Protein AF-A0A7C7CGY4-F1 (afdb_monomer)

Mean predicted aligned error: 7.36 Å

pLDDT: mean 81.36, std 13.39, range [44.69, 95.31]

Sequence (45 aa):
MPVKRTSDPIGIFDSGIGGLTVANAINKAMPNEKLIYFGDTAHLP

Nearest PDB structures (foldseek):
  5yer-assembly1_A  TM=6.003E-01  e=3.969E+00  Salmonella enterica subsp. enterica serovar Typhimurium
  6ob8-assembly1_A  TM=4.112E-01  e=3.969E+00  [Leptolyngbya] sp. JSC-1

Radius of gyration: 12.5 Å; Cα contacts (8 Å, |Δi|>4): 47; chains: 1; bounding box: 38×13×27 Å

Structure (mmCIF, N/CA/C/O backbone):
data_AF-A0A7C7CGY4-F1
#
_entry.id   AF-A0A7C7CGY4-F1
#
loop_
_atom_site.group_PDB
_atom_site.id
_atom_site.type_symbol
_atom_site.label_atom_id
_atom_site.label_alt_id
_atom_site.label_comp_id
_atom_site.label_asym_id
_atom_site.label_entity_id
_atom_site.label_seq_id
_atom_site.pdbx_PDB_ins_code
_atom_site.Car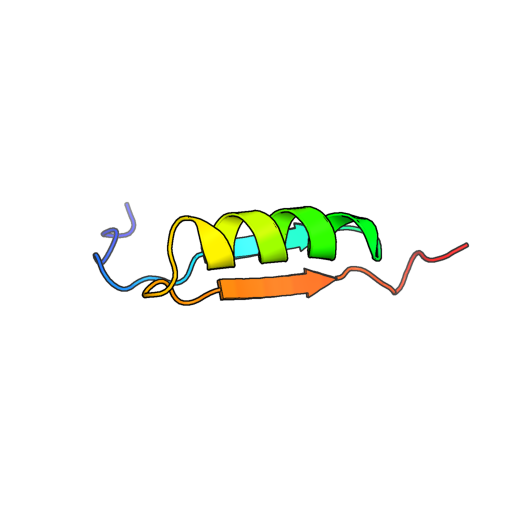tn_x
_atom_site.Cartn_y
_atom_site.Cartn_z
_atom_site.occupancy
_atom_site.B_iso_or_equiv
_atom_site.auth_seq_id
_atom_site.auth_comp_id
_atom_site.auth_asym_id
_atom_site.auth_atom_id
_atom_site.pdbx_PDB_model_num
ATOM 1 N N . MET A 1 1 ? -25.816 -4.274 -11.400 1.00 53.91 1 MET A N 1
ATOM 2 C CA . MET A 1 1 ? -24.749 -3.538 -10.687 1.00 53.91 1 MET A CA 1
ATOM 3 C C . MET A 1 1 ? -24.173 -4.472 -9.638 1.00 53.91 1 MET A C 1
ATOM 5 O O . MET A 1 1 ? -24.976 -5.142 -8.995 1.00 53.91 1 MET A O 1
ATOM 9 N N . PRO A 1 2 ? -22.844 -4.611 -9.509 1.00 69.31 2 PRO A N 1
ATOM 10 C CA . PRO A 1 2 ? -22.270 -5.485 -8.492 1.00 69.31 2 PRO A CA 1
ATOM 11 C C . PRO A 1 2 ? -22.674 -4.976 -7.104 1.00 69.31 2 PRO A C 1
ATOM 13 O O . PRO A 1 2 ? -22.576 -3.784 -6.816 1.00 69.31 2 PRO A O 1
ATOM 16 N N . VAL A 1 3 ? -23.190 -5.877 -6.270 1.00 66.12 3 VAL A N 1
ATOM 17 C CA . VAL A 1 3 ? -23.547 -5.577 -4.882 1.00 66.12 3 VA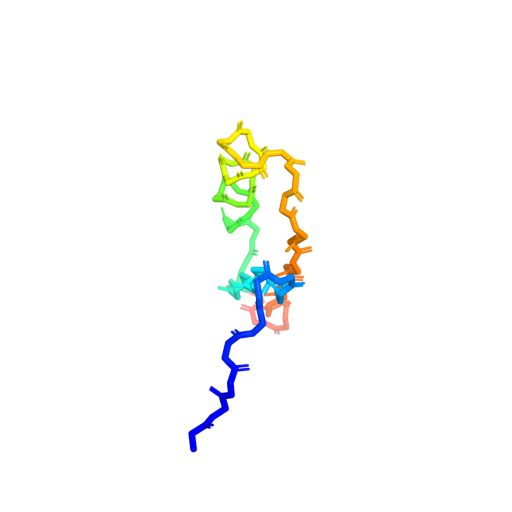L A CA 1
ATOM 18 C C . VAL A 1 3 ? -22.242 -5.412 -4.112 1.00 66.12 3 VAL A C 1
ATOM 20 O O . VAL A 1 3 ? -21.493 -6.377 -3.980 1.00 66.12 3 VAL A O 1
ATOM 23 N N . LYS A 1 4 ? -21.957 -4.197 -3.631 1.00 58.75 4 LYS A N 1
ATOM 24 C CA . LYS A 1 4 ? -20.801 -3.933 -2.768 1.00 58.75 4 LYS A CA 1
ATOM 25 C C . LYS A 1 4 ? -20.995 -4.718 -1.474 1.00 58.75 4 LYS A C 1
ATOM 27 O O . LYS A 1 4 ? -21.887 -4.387 -0.690 1.00 58.75 4 LYS A O 1
ATOM 32 N N .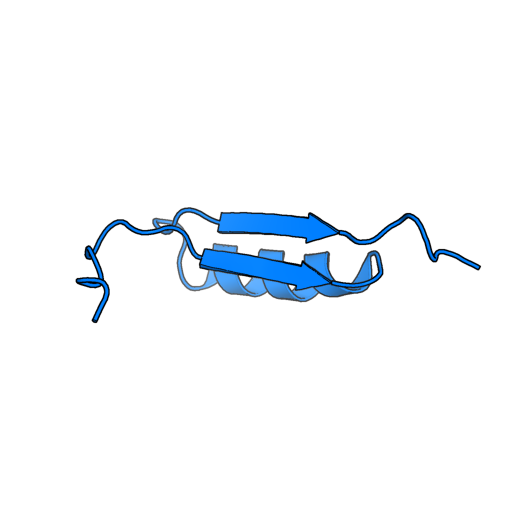 ARG A 1 5 ? -20.199 -5.762 -1.247 1.00 69.31 5 ARG A N 1
ATOM 33 C CA . ARG A 1 5 ? -20.192 -6.434 0.052 1.00 69.31 5 ARG A CA 1
ATOM 34 C C . ARG A 1 5 ? -19.334 -5.593 0.982 1.00 69.31 5 ARG A C 1
ATOM 36 O O . ARG A 1 5 ? -18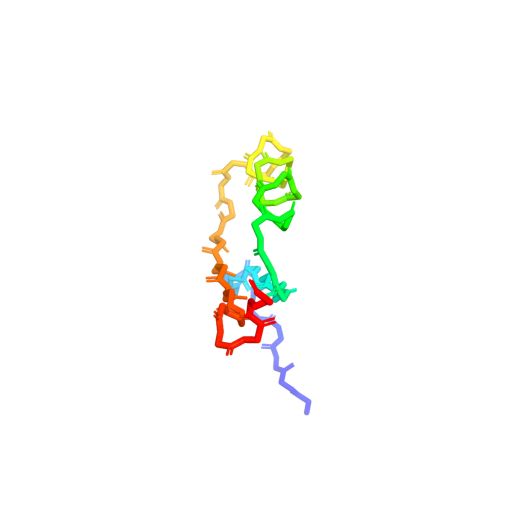.283 -5.090 0.600 1.00 69.31 5 ARG A O 1
ATOM 43 N N . THR A 1 6 ? -19.775 -5.434 2.221 1.00 69.31 6 THR A N 1
ATOM 44 C CA . THR A 1 6 ? -19.057 -4.690 3.268 1.00 69.31 6 THR A CA 1
ATOM 45 C C . THR A 1 6 ? -17.674 -5.261 3.595 1.00 69.31 6 THR A C 1
ATOM 47 O O . THR A 1 6 ? -16.932 -4.631 4.331 1.00 69.31 6 THR A O 1
ATOM 50 N N . SER A 1 7 ? -17.321 -6.428 3.048 1.00 78.38 7 SER A N 1
ATOM 51 C CA . SER A 1 7 ? -16.049 -7.124 3.251 1.00 78.38 7 SER A CA 1
ATOM 52 C C . SER A 1 7 ? -15.165 -7.198 2.000 1.00 78.38 7 SER A C 1
ATOM 54 O O . SER A 1 7 ? -14.237 -8.011 1.970 1.00 78.38 7 SER A O 1
ATOM 56 N N . ASP A 1 8 ? -15.494 -6.466 0.933 1.00 87.00 8 ASP A N 1
ATOM 57 C CA . ASP A 1 8 ? -14.664 -6.461 -0.274 1.00 87.00 8 ASP A CA 1
ATOM 58 C C . ASP A 1 8 ? -13.353 -5.685 -0.008 1.00 87.00 8 ASP A C 1
ATOM 60 O O . ASP A 1 8 ? -13.388 -4.625 0.617 1.00 87.00 8 ASP A O 1
ATOM 64 N N . PRO A 1 9 ? -12.192 -6.200 -0.452 1.00 90.00 9 PRO A N 1
ATOM 65 C CA . PRO A 1 9 ? -10.896 -5.588 -0.174 1.00 90.00 9 PRO A CA 1
ATOM 66 C C . PRO A 1 9 ? -10.686 -4.273 -0.937 1.00 90.00 9 PRO A C 1
ATOM 68 O O . PRO A 1 9 ? -11.220 -4.063 -2.027 1.00 90.00 9 PRO A O 1
ATOM 71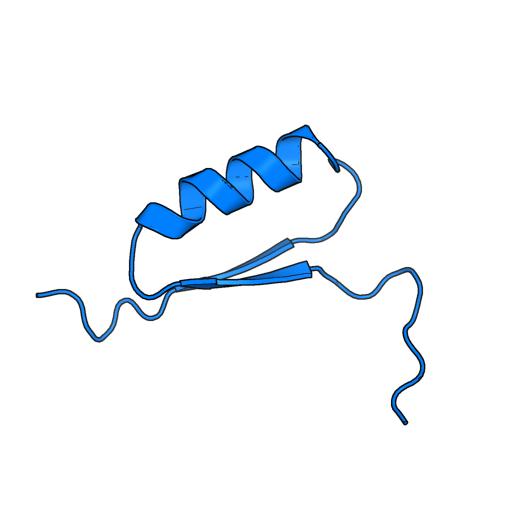 N N . ILE A 1 10 ? -9.824 -3.415 -0.394 1.00 90.50 10 ILE A N 1
ATOM 72 C CA . ILE A 1 10 ? -9.352 -2.185 -1.029 1.00 90.50 10 ILE A CA 1
ATOM 73 C C . ILE A 1 10 ? -8.207 -2.535 -1.977 1.00 90.50 10 ILE A C 1
ATOM 75 O O . ILE A 1 10 ? -7.121 -2.920 -1.543 1.00 90.50 10 ILE A O 1
ATOM 79 N N . GLY A 1 11 ? -8.451 -2.392 -3.278 1.00 91.19 11 GLY A N 1
ATOM 80 C CA . GLY A 1 11 ? -7.420 -2.504 -4.306 1.00 91.19 11 GLY A CA 1
ATOM 81 C C . GLY A 1 11 ? -6.647 -1.196 -4.469 1.00 91.19 11 GLY A C 1
ATOM 82 O O . GLY A 1 11 ? -7.251 -0.141 -4.649 1.00 91.19 11 GLY A O 1
ATOM 83 N N . ILE A 1 12 ? -5.3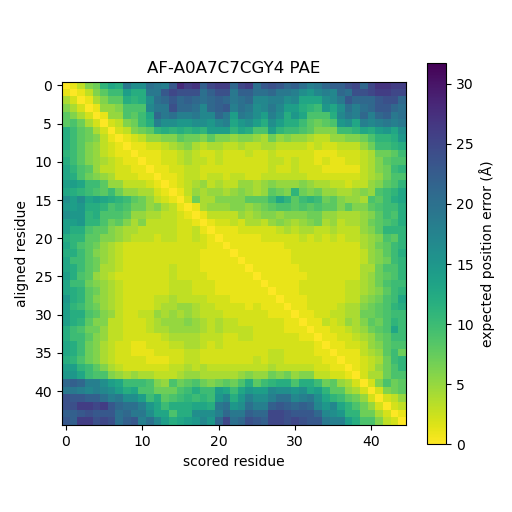21 -1.269 -4.444 1.00 90.06 12 ILE A N 1
ATOM 84 C CA . ILE A 1 12 ? -4.403 -0.182 -4.787 1.00 90.06 12 ILE A CA 1
ATOM 85 C C . ILE A 1 12 ? -3.640 -0.615 -6.032 1.00 90.06 12 ILE A C 1
ATOM 87 O O . ILE A 1 12 ? -3.033 -1.681 -6.034 1.00 90.06 12 ILE A O 1
ATOM 91 N N . PHE A 1 13 ? -3.668 0.212 -7.071 1.00 89.12 13 PHE A N 1
ATOM 92 C CA . PHE A 1 13 ? -2.889 0.023 -8.288 1.00 89.12 13 PHE A CA 1
ATOM 93 C C . PHE A 1 13 ? -1.886 1.167 -8.404 1.00 89.12 13 PHE A C 1
ATOM 95 O O . PHE A 1 13 ? -2.284 2.329 -8.320 1.00 89.12 13 PHE A O 1
ATOM 102 N N . ASP A 1 14 ? -0.609 0.845 -8.573 1.00 85.75 14 ASP A N 1
ATOM 103 C CA . ASP A 1 14 ? 0.463 1.833 -8.712 1.00 85.75 14 ASP A CA 1
ATOM 104 C C . ASP A 1 14 ? 1.491 1.368 -9.745 1.00 85.75 14 ASP A C 1
ATOM 106 O O . ASP A 1 14 ? 1.748 0.175 -9.875 1.00 85.75 14 ASP A O 1
ATOM 110 N N . SER A 1 15 ? 2.114 2.303 -10.457 1.00 80.12 15 SER A N 1
ATOM 111 C CA . SER A 1 15 ? 3.142 2.003 -11.464 1.00 80.12 15 SER A CA 1
ATOM 112 C C . SER A 1 15 ? 4.560 1.904 -10.884 1.00 80.12 15 SER A C 1
ATOM 114 O O . SER A 1 15 ? 5.529 1.844 -11.634 1.00 80.12 15 SER A O 1
ATOM 116 N N . GLY A 1 16 ? 4.723 1.949 -9.555 1.00 76.81 16 GLY A N 1
ATOM 117 C CA . GLY A 1 16 ? 6.034 1.953 -8.910 1.00 76.81 16 GLY A CA 1
ATOM 118 C C . GLY A 1 16 ? 6.008 1.593 -7.421 1.00 76.81 16 GLY A C 1
ATOM 119 O O . GLY A 1 16 ? 5.154 0.849 -6.938 1.00 76.81 16 GLY A O 1
ATOM 120 N N . ILE A 1 17 ? 7.014 2.087 -6.686 1.00 76.94 17 ILE A N 1
ATOM 121 C CA . ILE A 1 17 ? 7.145 1.903 -5.226 1.00 76.94 17 ILE A CA 1
ATOM 122 C C . ILE A 1 17 ? 6.441 3.007 -4.422 1.00 76.94 17 ILE A C 1
ATOM 124 O O . ILE A 1 17 ? 6.279 2.882 -3.207 1.00 76.94 17 ILE A O 1
ATOM 128 N N . GLY A 1 18 ? 6.035 4.098 -5.083 1.00 80.62 18 GLY A N 1
ATOM 129 C CA . GLY A 1 18 ? 5.432 5.268 -4.442 1.00 80.62 18 GLY A CA 1
ATOM 130 C C . GLY A 1 18 ? 4.103 4.940 -3.765 1.00 80.62 18 GLY A C 1
ATOM 131 O O . GLY A 1 18 ? 3.831 5.425 -2.664 1.00 80.62 18 GLY A O 1
ATOM 132 N N . GLY A 1 19 ? 3.319 4.037 -4.352 1.00 83.12 19 GLY A N 1
ATOM 133 C CA . GLY A 1 19 ? 2.029 3.593 -3.840 1.00 83.12 19 GLY A CA 1
ATOM 134 C C . GLY A 1 19 ? 2.104 2.862 -2.499 1.00 83.12 19 GLY A C 1
ATOM 135 O O . GLY A 1 19 ? 1.102 2.815 -1.782 1.00 83.12 19 GLY A O 1
ATOM 136 N N . LEU A 1 20 ? 3.279 2.376 -2.079 1.00 87.31 20 LEU A N 1
ATOM 137 C CA . LEU A 1 20 ? 3.458 1.803 -0.739 1.00 87.31 20 LEU A CA 1
ATOM 138 C C . LEU A 1 20 ? 3.276 2.847 0.370 1.00 87.31 20 LEU A C 1
ATOM 140 O O . LEU A 1 20 ? 2.837 2.508 1.470 1.00 87.31 20 LEU A O 1
ATOM 144 N N . THR A 1 21 ? 3.555 4.125 0.094 1.00 91.31 21 THR A N 1
ATOM 145 C CA . THR A 1 21 ? 3.305 5.208 1.061 1.00 91.31 21 THR A CA 1
ATOM 146 C C . THR A 1 21 ? 1.809 5.394 1.312 1.00 91.31 21 THR A C 1
ATOM 148 O O . THR A 1 21 ? 1.383 5.520 2.462 1.00 91.31 21 THR A O 1
ATOM 151 N N . VAL A 1 22 ? 1.004 5.310 0.250 1.00 90.31 22 VAL A N 1
ATOM 152 C CA . VAL A 1 22 ? -0.460 5.373 0.304 1.00 90.31 22 VAL A CA 1
ATOM 153 C C . VAL A 1 22 ? -1.024 4.123 0.976 1.00 90.31 22 VAL A C 1
ATOM 155 O O . VAL A 1 22 ? -1.842 4.241 1.887 1.00 90.31 22 VAL A O 1
ATOM 158 N N . ALA A 1 23 ? -0.533 2.933 0.615 1.00 91.19 23 ALA A N 1
ATOM 159 C CA . ALA A 1 23 ? -0.926 1.679 1.256 1.00 91.19 23 ALA A CA 1
ATOM 160 C C . ALA A 1 23 ? -0.672 1.706 2.773 1.00 91.19 23 ALA A C 1
ATOM 162 O O . ALA A 1 23 ? -1.535 1.316 3.558 1.00 91.19 23 ALA A O 1
ATOM 163 N 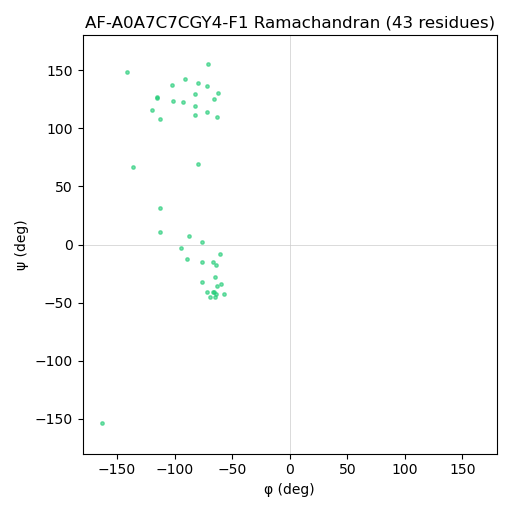N . ASN A 1 24 ? 0.476 2.240 3.200 1.00 92.06 24 ASN A N 1
ATOM 164 C CA . ASN A 1 24 ? 0.810 2.395 4.614 1.00 92.06 24 ASN A CA 1
ATOM 165 C C . ASN A 1 24 ? -0.112 3.396 5.331 1.00 92.06 24 ASN A C 1
ATOM 167 O O . ASN A 1 24 ? -0.527 3.152 6.463 1.00 92.06 24 ASN A O 1
ATOM 171 N N . ALA A 1 25 ? -0.455 4.516 4.690 1.00 94.44 25 ALA A N 1
ATOM 172 C CA . ALA A 1 25 ? -1.388 5.488 5.258 1.00 94.44 25 ALA A CA 1
ATOM 173 C C . ALA A 1 25 ? -2.793 4.891 5.441 1.00 94.44 25 ALA A C 1
ATOM 175 O O . ALA A 1 25 ? -3.396 5.063 6.502 1.00 94.44 25 ALA A O 1
ATOM 176 N N . ILE A 1 26 ? -3.280 4.129 4.455 1.00 92.50 26 ILE A N 1
ATOM 177 C CA . ILE A 1 26 ? -4.578 3.448 4.536 1.00 92.50 26 ILE A CA 1
ATOM 178 C C . ILE A 1 26 ? -4.553 2.389 5.638 1.00 92.50 26 ILE A C 1
ATOM 180 O O . ILE A 1 26 ? -5.454 2.364 6.468 1.00 92.50 26 ILE A O 1
ATOM 184 N N . ASN A 1 27 ? -3.493 1.582 5.719 1.00 92.81 27 ASN A N 1
ATOM 185 C CA . ASN A 1 27 ? -3.353 0.574 6.769 1.00 92.81 27 ASN A CA 1
ATOM 186 C C . ASN A 1 27 ? -3.349 1.189 8.185 1.00 92.81 27 ASN A C 1
ATOM 188 O O . ASN A 1 27 ? -3.883 0.603 9.120 1.00 92.81 27 ASN A O 1
ATOM 192 N N . LYS A 1 28 ? -2.787 2.394 8.357 1.00 95.31 28 LYS A N 1
ATOM 193 C CA . LYS A 1 28 ? -2.828 3.122 9.639 1.00 95.31 28 LYS A CA 1
ATOM 194 C C . LYS A 1 28 ? -4.212 3.678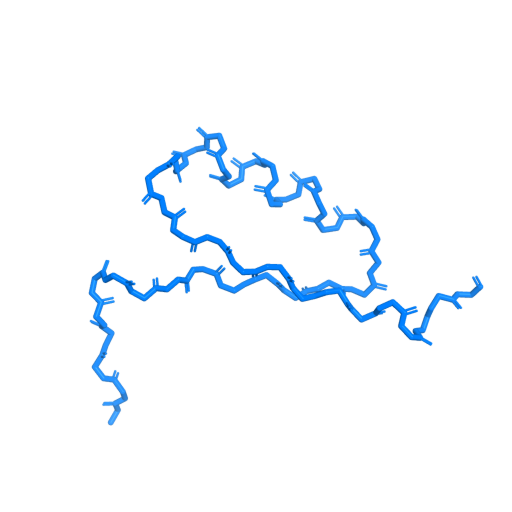 9.969 1.00 95.31 28 LYS A C 1
ATOM 196 O O . LYS A 1 28 ? -4.611 3.647 11.129 1.00 95.31 28 LYS A O 1
ATOM 201 N N . ALA A 1 29 ? -4.920 4.216 8.978 1.00 95.31 29 ALA A N 1
ATOM 202 C CA . ALA A 1 29 ? -6.246 4.799 9.175 1.00 95.31 29 ALA A CA 1
ATOM 203 C C . ALA A 1 29 ? -7.340 3.730 9.336 1.00 95.31 29 ALA A C 1
ATOM 205 O O . ALA A 1 29 ? -8.325 3.946 10.038 1.00 95.31 29 ALA A O 1
ATOM 206 N N . MET A 1 30 ? -7.172 2.583 8.675 1.00 93.06 30 MET A N 1
ATOM 207 C CA . MET A 1 30 ? -8.165 1.519 8.544 1.00 93.06 30 MET A CA 1
ATOM 208 C C . MET A 1 30 ? -7.509 0.142 8.762 1.00 93.06 30 MET A C 1
ATOM 210 O O . MET A 1 30 ? -7.447 -0.670 7.840 1.00 93.06 30 MET A O 1
ATOM 214 N N . PRO A 1 31 ? -7.030 -0.160 9.983 1.00 90.31 31 PRO A N 1
ATOM 215 C CA . PRO A 1 31 ? -6.226 -1.358 10.259 1.00 90.31 31 PRO A CA 1
ATOM 216 C C . PRO A 1 31 ? -6.982 -2.686 10.107 1.00 90.31 31 PRO A C 1
ATOM 218 O O . PRO A 1 31 ? -6.363 -3.744 10.060 1.00 90.31 31 PRO A O 1
ATOM 221 N N . ASN A 1 32 ? -8.315 -2.646 10.049 1.00 91.19 32 ASN A N 1
ATOM 222 C CA . ASN A 1 32 ? -9.160 -3.837 9.920 1.00 91.19 32 ASN A CA 1
ATOM 223 C C . ASN A 1 32 ? -9.542 -4.154 8.468 1.00 91.19 32 ASN A C 1
ATOM 225 O O . ASN A 1 32 ? -10.237 -5.139 8.218 1.00 91.19 32 ASN A O 1
ATOM 229 N N . GLU A 1 33 ? -9.134 -3.313 7.521 1.00 90.25 33 GLU A N 1
ATOM 230 C CA . GLU A 1 33 ? -9.511 -3.457 6.121 1.00 90.25 33 GLU A CA 1
ATOM 231 C C . GLU A 1 33 ? -8.501 -4.305 5.363 1.00 90.25 33 GLU A C 1
ATOM 233 O O . GLU A 1 33 ? -7.292 -4.244 5.586 1.00 90.25 33 GLU A O 1
ATOM 238 N N . LYS A 1 34 ? -9.005 -5.127 4.444 1.00 90.38 34 LYS A N 1
ATOM 239 C CA . LYS A 1 34 ? -8.144 -5.966 3.610 1.00 90.38 34 LYS A CA 1
ATOM 240 C C . LYS A 1 34 ? -7.622 -5.137 2.449 1.00 90.38 34 LYS A C 1
ATOM 242 O O . LYS A 1 34 ? -8.409 -4.687 1.624 1.00 90.38 34 LYS A O 1
ATOM 247 N N . LEU A 1 35 ? -6.306 -4.980 2.355 1.00 91.44 35 LEU A N 1
ATOM 248 C CA . LEU A 1 35 ? -5.653 -4.287 1.249 1.00 91.44 35 LEU A CA 1
ATOM 249 C C . LEU A 1 35 ? -5.042 -5.267 0.244 1.00 91.44 35 LEU A C 1
ATOM 251 O O . LEU A 1 35 ? -4.383 -6.232 0.625 1.00 91.44 35 LEU A O 1
ATOM 255 N N . ILE A 1 36 ? -5.228 -4.981 -1.043 1.00 91.38 36 ILE A N 1
ATOM 256 C CA . ILE A 1 36 ? -4.558 -5.648 -2.162 1.00 91.38 36 ILE A CA 1
ATOM 257 C C . ILE A 1 36 ? -3.764 -4.580 -2.909 1.00 91.38 36 ILE A C 1
ATOM 259 O O . ILE A 1 36 ? -4.355 -3.668 -3.473 1.00 91.38 36 ILE A O 1
ATOM 263 N N . TYR A 1 37 ? -2.437 -4.691 -2.923 1.00 90.06 37 TYR A N 1
ATOM 264 C CA . TYR A 1 37 ? -1.569 -3.808 -3.701 1.00 90.06 37 TYR A CA 1
ATOM 265 C C . TYR A 1 37 ? -1.116 -4.516 -4.973 1.00 90.06 37 TYR A C 1
ATOM 267 O O . TYR A 1 37 ? -0.512 -5.587 -4.909 1.00 90.06 37 TYR A O 1
ATOM 275 N N . PHE A 1 38 ? -1.393 -3.910 -6.119 1.00 88.00 38 PHE A N 1
ATOM 276 C CA . PHE A 1 38 ? -0.922 -4.345 -7.419 1.00 88.00 38 PHE A CA 1
ATOM 277 C C . PHE A 1 38 ? 0.048 -3.296 -7.960 1.00 88.00 38 PHE A C 1
ATOM 279 O O . PHE A 1 38 ? -0.355 -2.193 -8.327 1.00 88.00 38 PHE A O 1
ATOM 286 N N . GLY A 1 39 ? 1.333 -3.643 -7.974 1.00 84.69 39 GLY A N 1
ATOM 287 C CA . GLY A 1 39 ? 2.370 -2.819 -8.583 1.00 84.69 39 GLY A CA 1
ATOM 288 C C . GLY A 1 39 ? 2.596 -3.235 -10.032 1.00 84.69 39 GLY A C 1
ATOM 289 O O . GLY A 1 39 ? 2.953 -4.386 -10.276 1.00 84.69 39 GLY A O 1
ATOM 290 N N . ASP A 1 40 ? 2.440 -2.314 -10.980 1.00 73.69 40 ASP A N 1
ATOM 291 C CA . ASP A 1 40 ? 2.910 -2.489 -12.357 1.00 73.69 40 ASP A CA 1
ATOM 292 C C . ASP A 1 40 ? 4.418 -2.200 -12.430 1.00 73.69 40 ASP A C 1
ATOM 294 O O . ASP A 1 40 ? 4.872 -1.191 -12.962 1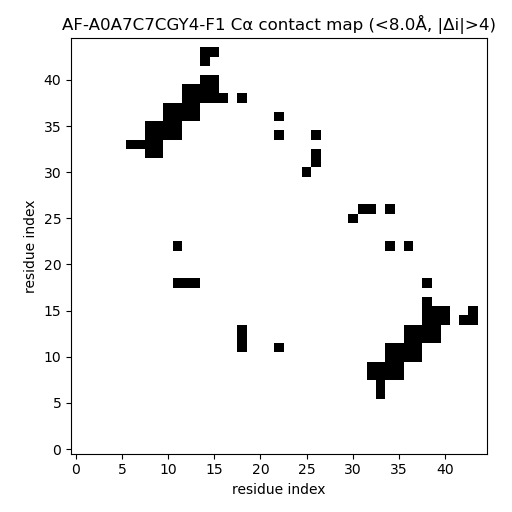.00 73.69 40 ASP A O 1
ATOM 298 N N . THR A 1 41 ? 5.222 -3.082 -11.829 1.00 61.91 41 THR A N 1
ATOM 299 C CA . THR A 1 41 ? 6.691 -2.980 -11.830 1.00 61.91 41 THR A CA 1
ATOM 300 C C . THR A 1 41 ? 7.327 -3.398 -13.160 1.00 61.91 41 THR A C 1
ATOM 302 O O . THR A 1 41 ? 8.550 -3.381 -13.281 1.00 61.91 41 THR A O 1
ATOM 305 N N . ALA A 1 42 ? 6.530 -3.756 -14.173 1.00 62.03 42 ALA A N 1
ATOM 306 C CA . ALA A 1 42 ? 7.020 -4.113 -15.505 1.00 62.03 42 ALA A CA 1
ATOM 307 C C . ALA A 1 42 ? 7.452 -2.890 -16.342 1.00 62.03 42 ALA A C 1
ATOM 309 O O . ALA A 1 42 ? 8.179 -3.055 -17.318 1.00 62.03 42 ALA A O 1
ATOM 310 N N . HIS A 1 43 ? 7.060 -1.676 -15.935 1.00 55.66 43 HIS A N 1
ATOM 311 C CA . HIS A 1 43 ? 7.437 -0.404 -16.566 1.00 55.66 43 HIS A CA 1
ATOM 312 C C . HIS A 1 43 ? 8.349 0.455 -15.673 1.00 55.66 43 HIS A C 1
ATOM 314 O O . HIS A 1 43 ? 8.292 1.685 -15.707 1.00 55.66 43 HIS A O 1
ATOM 320 N N . LEU A 1 44 ? 9.186 -0.188 -14.854 1.00 44.69 44 LEU A N 1
ATOM 321 C CA . LEU A 1 44 ? 10.303 0.495 -14.201 1.00 44.69 44 LEU A CA 1
ATOM 322 C C . LEU A 1 44 ? 11.311 0.943 -15.284 1.00 44.69 44 LEU A C 1
ATOM 324 O O . LEU A 1 44 ? 11.722 0.092 -16.077 1.00 44.69 44 LEU A O 1
ATOM 328 N N . PRO A 1 45 ? 11.695 2.233 -15.366 1.00 53.41 45 PRO A N 1
ATOM 329 C CA . PRO A 1 45 ? 12.878 2.631 -16.126 1.00 53.41 45 PRO A CA 1
ATOM 330 C C . PRO A 1 45 ? 14.166 2.063 -15.513 1.00 53.41 45 PRO A C 1
ATOM 332 O O . PRO A 1 45 ? 14.180 1.785 -14.289 1.00 53.41 45 PRO A O 1
#

Solvent-accessible surface area (backbone atoms only — not comparable to full-atom values): 2973 Å² total; per-residue (Å²): 130,87,80,83,56,98,80,66,61,51,76,44,80,30,65,52,75,70,46,53,60,54,52,52,52,47,44,70,77,41,72,89,60,53,75,44,81,46,62,47,64,87,71,62,130

Secondary structure (DSSP, 8-state):
-----TT--EEEEESSSTHHHHHHHHHHH-TTSPEEEEE-GGG--

Foldseek 3Di:
DDDDDPQDAAEAEEQDPPCVVVVVVCCVVPVPGHYDYDYNPVPDD